Protein AF-A0A7I8L6L7-F1 (afdb_monomer_lite)

Foldseek 3Di:
DDDDDDDDDDDPPPPPDPDDDDDDDPPPDDDPVLVVQQDDDPPDPPDDVVVNVVSVFVSCLVCVLVVDDDPLNVVCVVCSVVDPGPVSVVVVSCVVPPDPVVVVVVVVCVVPDDDDD

Structure (mmCIF, N/CA/C/O backbone):
data_AF-A0A7I8L6L7-F1
#
_entry.id   AF-A0A7I8L6L7-F1
#
loop_
_atom_site.group_PDB
_atom_site.id
_atom_site.type_symbol
_atom_site.label_atom_id
_atom_site.label_alt_id
_atom_site.label_comp_id
_atom_site.label_asym_id
_atom_site.label_entity_id
_atom_site.label_seq_id
_atom_site.pdbx_PDB_ins_code
_atom_site.Cartn_x
_atom_site.Cartn_y
_atom_site.Cartn_z
_atom_site.occupancy
_atom_site.B_iso_or_equiv
_atom_site.auth_seq_id
_atom_site.auth_comp_id
_atom_site.auth_asym_id
_atom_site.auth_atom_id
_atom_site.pdbx_PDB_model_num
ATOM 1 N N . MET A 1 1 ? -6.704 -60.313 -40.810 1.00 36.44 1 MET A N 1
ATOM 2 C CA . MET A 1 1 ? -6.116 -60.319 -39.453 1.00 36.44 1 MET A CA 1
ATOM 3 C C . MET A 1 1 ? -6.473 -58.994 -38.791 1.00 36.44 1 MET A C 1
ATOM 5 O O . MET A 1 1 ? -6.374 -57.969 -39.452 1.00 36.44 1 MET A O 1
ATOM 9 N N . ARG A 1 2 ? -7.028 -59.035 -37.575 1.00 38.31 2 ARG A N 1
ATOM 10 C CA . ARG A 1 2 ? -7.463 -57.869 -36.785 1.00 38.31 2 ARG A CA 1
ATOM 11 C C . ARG A 1 2 ? -6.243 -57.167 -36.181 1.00 38.31 2 ARG A C 1
ATOM 13 O O . ARG A 1 2 ? -5.308 -57.867 -35.818 1.00 38.31 2 ARG A O 1
ATOM 20 N N . LEU A 1 3 ? -6.339 -55.856 -35.965 1.00 31.69 3 LEU A N 1
ATOM 21 C CA . LEU A 1 3 ? -6.299 -55.238 -34.630 1.00 31.69 3 LEU A CA 1
ATOM 22 C C . LEU A 1 3 ? -6.674 -53.755 -34.765 1.00 31.69 3 LEU A C 1
ATOM 24 O O . LEU A 1 3 ? -6.084 -53.000 -35.529 1.00 31.69 3 LEU A O 1
ATOM 28 N N . LYS A 1 4 ? -7.773 -53.400 -34.097 1.00 43.91 4 LYS A N 1
ATOM 29 C CA . LYS A 1 4 ? -8.260 -52.035 -33.917 1.00 43.91 4 LYS A CA 1
ATOM 30 C C . LYS A 1 4 ? -7.707 -51.581 -32.578 1.00 43.91 4 LYS A C 1
ATOM 32 O O . LYS A 1 4 ? -8.300 -51.915 -31.551 1.00 43.91 4 LYS A O 1
ATOM 37 N N . ASP A 1 5 ? -6.619 -50.832 -32.591 1.00 40.47 5 ASP A N 1
ATOM 38 C CA . ASP A 1 5 ? -6.072 -50.311 -31.348 1.00 40.47 5 ASP A CA 1
ATOM 39 C C . ASP A 1 5 ? -6.730 -48.971 -31.026 1.00 40.47 5 ASP A C 1
ATOM 41 O O . ASP A 1 5 ? -6.589 -47.961 -31.713 1.00 40.47 5 ASP A O 1
ATOM 45 N N . HIS A 1 6 ? -7.556 -49.042 -29.988 1.00 44.56 6 HIS A N 1
ATOM 46 C CA . HIS A 1 6 ? -8.186 -47.928 -29.309 1.00 44.56 6 HIS A CA 1
ATOM 47 C C . HIS A 1 6 ? -7.126 -47.195 -28.489 1.00 44.56 6 HIS A C 1
ATOM 49 O O . HIS A 1 6 ? -6.395 -47.833 -27.734 1.00 44.56 6 HIS A O 1
ATOM 55 N N . SER A 1 7 ? -7.082 -45.866 -28.555 1.00 36.06 7 SER A N 1
ATOM 56 C CA . SER A 1 7 ? -6.411 -45.051 -27.536 1.00 36.06 7 SER A CA 1
ATOM 57 C C . SER A 1 7 ? -6.987 -43.636 -27.501 1.00 36.06 7 SER A C 1
ATOM 59 O O . SER A 1 7 ? -6.600 -42.753 -28.255 1.00 36.06 7 SER A O 1
ATOM 61 N N . VAL A 1 8 ? -7.916 -43.428 -26.576 1.00 40.50 8 VAL A N 1
ATOM 62 C CA . VAL A 1 8 ? -8.122 -42.167 -25.844 1.00 40.50 8 VAL A CA 1
ATOM 63 C C . VAL A 1 8 ? -8.229 -42.610 -24.373 1.00 40.50 8 VAL A C 1
ATOM 65 O O . VAL A 1 8 ? -8.733 -43.718 -24.163 1.00 40.50 8 VAL A O 1
ATOM 68 N N . PRO A 1 9 ? -7.826 -41.833 -23.345 1.00 42.72 9 PRO A N 1
ATOM 69 C CA . PRO A 1 9 ? -7.534 -40.398 -23.365 1.00 42.72 9 PRO A CA 1
ATOM 70 C C . PRO A 1 9 ? -6.306 -39.972 -22.536 1.00 42.72 9 PRO A C 1
ATOM 72 O O . PRO A 1 9 ? -5.875 -40.672 -21.629 1.00 42.72 9 PRO A O 1
ATOM 75 N N . LEU A 1 10 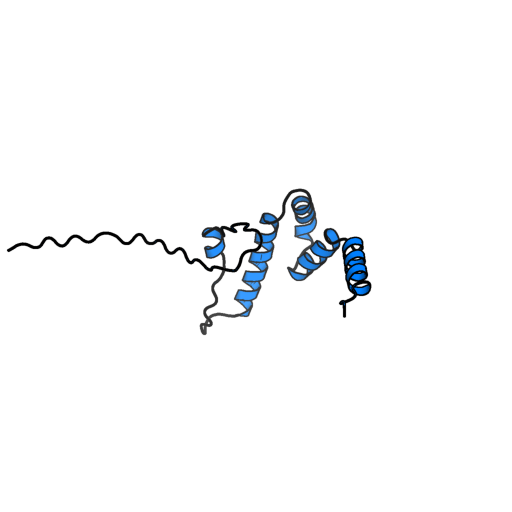? -5.824 -38.743 -22.731 1.00 31.00 10 LEU A N 1
ATOM 76 C CA . LEU A 1 10 ? -5.183 -38.007 -21.639 1.00 31.00 10 LEU A CA 1
ATOM 77 C C . LEU A 1 10 ? -5.806 -36.616 -21.565 1.00 31.00 10 LEU A C 1
ATOM 79 O O . LEU A 1 10 ? -5.498 -35.720 -22.347 1.00 31.00 10 LEU A O 1
ATOM 83 N N . GLN A 1 11 ? -6.734 -36.468 -20.616 1.00 33.53 11 GLN A N 1
ATOM 84 C CA . GLN A 1 11 ? -7.123 -35.163 -20.104 1.00 33.53 11 GLN A CA 1
ATOM 85 C C . GLN A 1 11 ? -5.857 -34.444 -19.644 1.00 33.53 11 GLN A C 1
ATOM 87 O O . GLN A 1 11 ? -5.137 -34.945 -18.781 1.00 33.53 11 GLN A O 1
ATOM 92 N N . TYR A 1 12 ? -5.612 -33.254 -20.182 1.00 28.48 12 TYR A N 1
ATOM 93 C CA . TYR A 1 12 ? -4.568 -32.360 -19.698 1.00 28.48 12 TYR A CA 1
ATOM 94 C C . TYR A 1 12 ? -5.011 -31.737 -18.362 1.00 28.48 12 TYR A C 1
ATOM 96 O O . TYR A 1 12 ? -5.313 -30.554 -18.251 1.00 28.48 12 TYR A O 1
ATOM 104 N N . GLN A 1 13 ? -5.102 -32.563 -17.321 1.00 35.44 13 GLN A N 1
ATOM 105 C CA . GLN A 1 13 ? -5.180 -32.118 -15.935 1.00 35.44 13 GLN A CA 1
ATOM 106 C C . GLN A 1 13 ? -3.752 -31.829 -15.467 1.00 35.44 13 GLN A C 1
ATOM 108 O O . GLN A 1 13 ? -3.146 -32.616 -14.746 1.00 35.44 13 GLN A O 1
ATOM 113 N N . SER A 1 14 ? -3.189 -30.690 -15.878 1.00 37.25 14 SER A N 1
ATOM 114 C CA . SER A 1 14 ? -1.969 -30.176 -15.247 1.00 37.25 14 SER A CA 1
ATOM 115 C C . SER A 1 14 ? -2.341 -29.486 -13.935 1.00 37.25 14 SER A C 1
ATOM 117 O O . SER A 1 14 ? -2.274 -28.264 -13.808 1.00 37.25 14 SER A O 1
ATOM 119 N N . VAL A 1 15 ? -2.770 -30.269 -12.945 1.00 37.03 15 VAL A N 1
ATOM 120 C CA . VAL A 1 15 ? -2.909 -29.784 -11.572 1.00 37.03 15 VAL A CA 1
ATOM 121 C C . VAL A 1 15 ? -1.526 -29.868 -10.939 1.00 37.03 15 VAL A C 1
ATOM 123 O O . VAL A 1 15 ? -1.154 -30.893 -10.371 1.00 37.03 15 VAL A O 1
ATOM 126 N N . MET A 1 16 ? -0.737 -28.799 -11.050 1.00 33.03 16 MET A N 1
ATOM 127 C CA . MET A 1 16 ? 0.475 -28.677 -10.241 1.00 33.03 16 MET A CA 1
ATOM 128 C C . MET A 1 16 ? 0.053 -28.516 -8.776 1.00 33.03 16 MET A C 1
ATOM 130 O O . MET A 1 16 ? -0.277 -27.426 -8.315 1.00 33.03 16 MET A O 1
ATOM 134 N N . ARG A 1 17 ? -0.010 -29.637 -8.050 1.00 33.31 17 ARG A N 1
ATOM 135 C CA . ARG A 1 17 ? -0.210 -29.675 -6.600 1.00 33.31 17 ARG A CA 1
ATOM 136 C C . ARG A 1 17 ? 1.132 -29.437 -5.922 1.00 33.31 17 ARG A C 1
ATOM 138 O O . ARG A 1 17 ? 1.935 -30.357 -5.802 1.00 33.31 17 ARG A O 1
ATOM 145 N N . VAL A 1 18 ? 1.364 -28.219 -5.447 1.00 38.44 18 VAL A N 1
ATOM 146 C CA . VAL A 1 18 ? 2.389 -27.985 -4.425 1.00 38.44 18 VAL A CA 1
ATOM 147 C C . VAL A 1 18 ? 1.711 -28.186 -3.074 1.00 38.44 18 VAL A C 1
ATOM 149 O O . VAL A 1 18 ? 0.958 -27.332 -2.612 1.00 38.44 18 VAL A O 1
ATOM 152 N N . ASN A 1 19 ? 1.924 -29.351 -2.466 1.00 37.06 19 ASN A N 1
ATOM 153 C CA . ASN A 1 19 ? 1.477 -29.616 -1.102 1.00 37.06 19 ASN A CA 1
ATOM 154 C C . ASN A 1 19 ? 2.429 -28.897 -0.133 1.00 37.06 19 ASN A C 1
ATOM 156 O O . ASN A 1 19 ? 3.515 -29.399 0.148 1.00 37.06 19 ASN A O 1
ATOM 160 N N . ALA A 1 20 ? 2.032 -27.728 0.368 1.00 43.47 20 ALA A N 1
ATOM 161 C CA . ALA A 1 20 ? 2.632 -27.120 1.556 1.00 43.47 20 ALA A CA 1
ATOM 162 C C . ALA A 1 20 ? 1.812 -27.522 2.802 1.00 43.47 20 ALA A C 1
ATOM 164 O O . ALA A 1 20 ? 0.590 -27.667 2.691 1.00 43.47 20 ALA A O 1
ATOM 165 N N . PRO A 1 21 ? 2.444 -27.751 3.970 1.00 40.56 21 PRO A N 1
ATOM 166 C CA . PRO A 1 21 ? 1.757 -28.259 5.150 1.00 40.56 21 PRO A CA 1
ATOM 167 C C . PRO A 1 21 ? 0.782 -27.230 5.737 1.00 40.56 21 PRO A C 1
ATOM 169 O O . PRO A 1 21 ? 0.926 -26.019 5.589 1.00 40.56 21 PRO A O 1
ATOM 172 N N . ILE A 1 22 ? -0.245 -27.786 6.370 1.00 46.22 22 ILE A N 1
ATOM 173 C CA . ILE A 1 22 ? -1.563 -27.213 6.633 1.00 46.22 22 ILE A CA 1
ATOM 174 C C . ILE A 1 22 ? -1.546 -26.251 7.829 1.00 46.22 22 ILE A C 1
ATOM 176 O O . ILE A 1 22 ? -1.216 -26.643 8.944 1.00 46.22 22 ILE A O 1
ATOM 180 N N . GLY A 1 23 ? -2.012 -25.026 7.595 1.00 44.66 23 GLY A N 1
ATOM 181 C CA . GLY A 1 23 ? -2.507 -24.087 8.600 1.00 44.66 23 GLY A CA 1
ATOM 182 C C . GLY A 1 23 ? -3.597 -23.242 7.944 1.00 44.66 23 GLY A C 1
ATOM 183 O O . GLY A 1 23 ? -3.280 -22.328 7.197 1.00 44.66 23 GLY A O 1
ATOM 184 N N . GLU A 1 24 ? -4.858 -23.639 8.142 1.00 41.84 24 GLU A N 1
ATOM 185 C CA . GLU A 1 24 ? -6.093 -22.992 7.656 1.00 41.84 24 GLU A CA 1
ATOM 186 C C . GLU A 1 24 ? -6.117 -22.615 6.160 1.00 41.84 24 GLU A C 1
ATOM 188 O O . GLU A 1 24 ? -5.770 -21.518 5.724 1.00 41.84 24 GLU A O 1
ATOM 193 N N . GLY A 1 25 ? -6.582 -23.573 5.352 1.00 46.34 25 GLY A N 1
ATOM 194 C CA . GLY A 1 25 ? -6.689 -23.470 3.902 1.00 46.34 25 GLY A CA 1
ATOM 195 C C . GLY A 1 25 ? -7.689 -22.418 3.427 1.00 46.34 25 GLY A 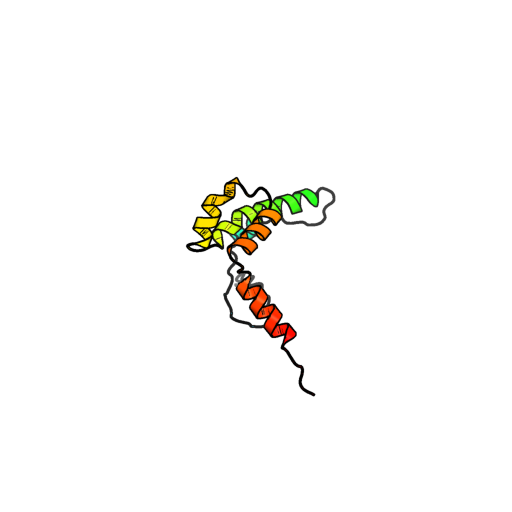C 1
ATOM 196 O O . GLY A 1 25 ? -8.829 -22.734 3.091 1.00 46.34 25 GLY A O 1
ATOM 197 N N . VAL A 1 26 ? -7.218 -21.188 3.251 1.00 45.62 26 VAL A N 1
ATOM 198 C CA . VAL A 1 26 ? -7.729 -20.343 2.173 1.00 45.62 26 VAL A CA 1
ATOM 199 C C . VAL A 1 26 ? -7.123 -20.904 0.890 1.00 45.62 26 VAL A C 1
ATOM 201 O O . VAL A 1 26 ? -5.931 -20.763 0.629 1.00 45.62 26 VAL A O 1
ATOM 204 N N . ASN A 1 27 ? -7.921 -21.631 0.112 1.00 47.44 27 ASN A N 1
ATOM 205 C CA . ASN A 1 27 ? -7.494 -22.137 -1.188 1.00 47.44 27 ASN A CA 1
ATOM 206 C C . ASN A 1 27 ? -7.354 -20.928 -2.128 1.00 47.44 27 ASN A C 1
ATOM 208 O O . ASN A 1 27 ? -8.326 -20.494 -2.748 1.00 47.44 27 ASN A O 1
ATOM 212 N N . PHE A 1 28 ? -6.173 -20.306 -2.150 1.00 52.16 28 PHE A N 1
ATOM 213 C CA . PHE A 1 28 ? -5.889 -19.166 -3.013 1.00 52.16 28 PHE A CA 1
ATOM 214 C C . PHE A 1 28 ? -5.810 -19.659 -4.457 1.00 52.16 28 PHE A C 1
ATOM 216 O O . PHE A 1 28 ? -4.751 -20.026 -4.962 1.00 52.16 28 PHE A O 1
ATOM 223 N N . ARG A 1 29 ? -6.958 -19.685 -5.135 1.00 56.72 29 ARG A N 1
ATOM 224 C CA . ARG A 1 29 ? -7.004 -19.832 -6.587 1.00 56.72 29 ARG A CA 1
ATOM 225 C C . ARG A 1 29 ? -6.476 -18.544 -7.201 1.00 56.72 29 ARG A C 1
ATOM 227 O O . ARG A 1 29 ? -7.175 -17.535 -7.230 1.00 56.72 29 ARG A O 1
ATOM 234 N N . VAL A 1 30 ? -5.229 -18.577 -7.657 1.00 65.81 30 VAL A N 1
ATOM 235 C CA . VAL A 1 30 ? -4.695 -17.524 -8.519 1.00 65.81 30 VAL A CA 1
ATOM 236 C C . VAL A 1 30 ? -5.328 -17.718 -9.889 1.00 65.81 30 VAL A C 1
ATOM 238 O O . VAL A 1 30 ? -5.182 -18.778 -10.497 1.00 65.81 30 VAL A O 1
ATOM 241 N N . ASP A 1 31 ? -6.080 -16.719 -10.340 1.00 72.00 31 ASP A N 1
ATOM 242 C CA . ASP A 1 31 ? -6.694 -16.747 -11.661 1.00 72.00 31 ASP A CA 1
ATOM 243 C C . ASP A 1 31 ? -5.604 -16.863 -12.738 1.00 72.00 31 ASP A C 1
ATOM 245 O O . ASP A 1 31 ? -4.563 -16.204 -12.667 1.00 72.00 31 ASP A O 1
ATOM 249 N N . HIS A 1 32 ? -5.837 -17.705 -13.742 1.00 71.94 32 HIS A N 1
ATOM 250 C CA . HIS A 1 32 ? -4.915 -17.902 -14.856 1.00 71.94 32 HIS A CA 1
ATOM 251 C C . HIS A 1 32 ? -4.563 -16.579 -15.557 1.00 71.94 32 HIS A C 1
ATOM 253 O O . HIS A 1 32 ? -3.418 -16.372 -15.954 1.00 71.94 32 HIS A O 1
ATOM 259 N N . HIS A 1 33 ? -5.511 -15.646 -15.641 1.00 69.88 33 HIS A N 1
ATOM 260 C CA . HIS A 1 33 ? -5.295 -14.314 -16.191 1.00 69.88 33 HIS A CA 1
ATOM 261 C C . HIS A 1 33 ? -4.268 -13.502 -15.385 1.00 69.88 33 HIS A C 1
ATOM 263 O O . HIS A 1 33 ? -3.457 -12.783 -15.963 1.00 69.88 33 HIS A O 1
ATOM 269 N N . ILE A 1 34 ? -4.232 -13.664 -14.056 1.00 71.62 34 ILE A N 1
ATOM 270 C CA . ILE A 1 34 ? -3.230 -13.016 -13.197 1.00 71.62 34 ILE A CA 1
ATOM 271 C C . ILE A 1 34 ? -1.842 -13.605 -13.462 1.00 71.62 34 ILE A C 1
ATOM 273 O O . ILE A 1 34 ? -0.873 -12.856 -13.546 1.00 71.62 34 ILE A O 1
ATOM 277 N N . VAL A 1 35 ? -1.741 -14.925 -13.642 1.00 74.25 35 VAL A N 1
ATOM 278 C CA . VAL A 1 35 ? -0.466 -15.590 -13.963 1.00 74.25 35 VAL A CA 1
ATOM 279 C C . VAL A 1 35 ? 0.065 -15.124 -15.317 1.00 74.25 35 VAL A C 1
ATOM 281 O O . VAL A 1 35 ? 1.252 -14.841 -15.438 1.00 74.25 35 VAL A O 1
ATOM 284 N N . GLN A 1 36 ? -0.810 -14.968 -16.312 1.00 70.38 36 GLN A N 1
ATOM 285 C CA . GLN A 1 36 ? -0.435 -14.446 -17.629 1.00 70.38 36 GLN A CA 1
ATOM 286 C C . GLN A 1 36 ? 0.028 -12.987 -17.599 1.00 70.38 36 GLN A C 1
ATOM 288 O O . GLN A 1 36 ? 0.810 -12.583 -18.456 1.00 70.38 36 GLN A O 1
ATOM 293 N N . MET A 1 37 ? -0.439 -12.190 -16.634 1.00 70.31 37 MET A N 1
ATOM 294 C CA . MET A 1 37 ? 0.044 -10.821 -16.471 1.00 70.31 37 MET A CA 1
ATOM 295 C C . MET A 1 37 ? 1.456 -10.759 -15.886 1.00 70.31 37 MET A C 1
ATOM 297 O O . MET A 1 37 ? 2.110 -9.739 -16.072 1.00 70.31 37 MET A O 1
ATOM 301 N N . LEU A 1 38 ? 1.944 -11.791 -15.188 1.00 77.44 38 LEU A N 1
ATOM 302 C CA . LEU A 1 38 ? 3.286 -11.785 -14.602 1.00 77.44 38 LEU A CA 1
ATOM 303 C C . LEU A 1 38 ? 4.351 -11.915 -15.696 1.00 77.44 38 LEU A C 1
ATOM 305 O O . LEU A 1 38 ? 4.271 -12.777 -16.567 1.00 77.44 38 LEU A O 1
ATOM 309 N N . SER A 1 39 ? 5.384 -11.072 -15.640 1.00 78.56 39 SER A N 1
ATOM 310 C CA . SER A 1 39 ? 6.525 -11.231 -16.535 1.00 78.56 39 SER A CA 1
ATOM 311 C C . SER A 1 39 ? 7.349 -12.420 -16.067 1.00 78.56 39 SER A C 1
ATOM 313 O O . SER A 1 39 ? 7.648 -12.549 -14.879 1.00 78.56 39 SER A O 1
ATOM 315 N N . ASN A 1 40 ? 7.737 -13.272 -17.008 1.00 81.69 40 ASN A N 1
ATOM 316 C CA . ASN A 1 40 ? 8.702 -14.331 -16.757 1.00 81.69 40 ASN A CA 1
ATOM 317 C C . ASN A 1 40 ? 10.119 -13.771 -16.919 1.00 81.69 40 ASN A C 1
ATOM 319 O O . ASN A 1 40 ? 10.349 -12.872 -17.729 1.00 81.69 40 ASN A O 1
ATOM 323 N N . PHE A 1 41 ? 11.058 -14.287 -16.133 1.00 87.19 41 PHE A N 1
ATOM 324 C CA . PHE A 1 41 ? 12.477 -13.971 -16.252 1.00 87.19 41 PHE A CA 1
ATOM 325 C C . PHE A 1 41 ? 13.240 -15.278 -16.422 1.00 87.19 41 PHE A C 1
ATOM 327 O O . PHE A 1 41 ? 13.238 -16.125 -15.529 1.00 87.19 41 PHE A O 1
ATOM 334 N N . HIS A 1 42 ? 13.864 -15.450 -17.581 1.00 89.88 42 HIS A N 1
ATOM 335 C CA . HIS A 1 42 ? 14.514 -16.690 -17.992 1.00 89.88 42 HIS A CA 1
ATOM 336 C C . HIS A 1 42 ? 16.041 -16.584 -17.967 1.00 89.88 42 HIS A C 1
ATOM 338 O O . HIS A 1 42 ? 16.724 -17.556 -18.290 1.00 89.88 42 HIS A O 1
ATOM 344 N N . ARG A 1 43 ? 16.585 -15.421 -17.578 1.00 90.50 43 ARG A N 1
ATOM 345 C CA . ARG A 1 43 ? 18.023 -15.123 -17.572 1.00 90.50 43 ARG A CA 1
ATOM 346 C C . ARG A 1 43 ? 18.625 -15.218 -18.980 1.00 90.50 43 ARG A C 1
ATOM 348 O O . ARG A 1 43 ? 19.756 -15.672 -19.153 1.00 90.50 43 ARG A O 1
ATOM 355 N N . MET A 1 44 ? 17.867 -14.799 -19.993 1.00 91.44 44 MET A N 1
ATOM 356 C CA . MET A 1 44 ? 18.387 -14.711 -21.360 1.00 91.44 44 MET A CA 1
ATOM 357 C C . MET A 1 44 ? 19.242 -13.453 -21.533 1.00 91.44 44 MET A C 1
ATOM 359 O O . MET A 1 44 ? 19.056 -12.456 -20.842 1.00 91.44 44 MET A O 1
ATOM 363 N N . SER A 1 45 ? 20.173 -13.478 -22.486 1.00 87.38 45 SER A N 1
ATOM 364 C CA . SER A 1 45 ? 21.123 -12.380 -22.729 1.00 87.38 45 SER A CA 1
ATOM 365 C C . SER A 1 45 ? 20.472 -11.049 -23.124 1.00 87.38 45 SER A C 1
ATOM 367 O O . SER A 1 45 ? 21.073 -10.000 -22.923 1.00 87.38 45 SER A O 1
ATOM 369 N N . HIS A 1 46 ? 19.259 -11.085 -23.677 1.00 87.88 46 HIS A N 1
ATOM 370 C CA . HIS A 1 46 ? 18.486 -9.903 -24.066 1.00 87.88 46 HIS A CA 1
ATOM 371 C C . HIS A 1 46 ? 17.507 -9.433 -22.978 1.00 87.88 46 HIS A C 1
ATOM 373 O O . HIS A 1 46 ? 16.840 -8.413 -23.148 1.00 87.88 46 HIS A O 1
ATOM 379 N N . GLU A 1 47 ? 17.373 -10.182 -21.881 1.00 91.12 47 GLU A N 1
ATOM 380 C CA . GLU A 1 47 ? 16.520 -9.794 -20.765 1.00 91.12 47 GLU A CA 1
ATOM 381 C C . GLU A 1 47 ? 17.284 -8.860 -19.827 1.00 91.12 47 GLU A C 1
ATOM 383 O O . GLU A 1 47 ? 18.404 -9.136 -19.402 1.00 91.12 47 GLU A O 1
ATOM 388 N N . GLU A 1 48 ? 16.642 -7.762 -19.439 1.00 91.50 48 GLU A N 1
ATOM 389 C CA . GLU A 1 48 ? 17.187 -6.839 -18.450 1.00 91.50 48 GLU A CA 1
ATOM 390 C C . GLU A 1 48 ? 16.546 -7.109 -17.079 1.00 91.50 48 GLU A C 1
ATOM 392 O O . GLU A 1 48 ? 15.349 -6.844 -16.904 1.00 91.50 48 GLU A O 1
ATOM 397 N N . PRO A 1 49 ? 17.313 -7.570 -16.069 1.00 90.75 49 PRO A N 1
ATOM 398 C CA . PRO A 1 49 ? 16.773 -7.876 -14.740 1.00 90.75 49 PRO A CA 1
ATOM 399 C C . PRO A 1 49 ? 16.041 -6.691 -14.098 1.00 90.75 49 PRO A C 1
ATOM 401 O O . PRO A 1 49 ? 15.025 -6.858 -13.424 1.00 90.75 49 PRO A O 1
ATOM 404 N N . TYR A 1 50 ? 16.520 -5.470 -14.346 1.00 89.19 50 TYR A N 1
ATOM 405 C CA . TYR A 1 50 ? 15.903 -4.255 -13.822 1.00 89.19 50 TYR A CA 1
ATOM 406 C C . TYR A 1 50 ? 14.476 -4.041 -14.351 1.00 89.19 50 TYR A C 1
ATOM 408 O O . TYR A 1 50 ? 13.574 -3.734 -13.571 1.00 89.19 50 TYR A O 1
ATOM 416 N N . LYS A 1 51 ? 14.234 -4.268 -15.651 1.00 88.50 51 LYS A N 1
ATOM 417 C CA . LYS A 1 51 ? 12.892 -4.153 -16.248 1.00 88.50 51 LYS A CA 1
ATOM 418 C C . LYS A 1 51 ? 11.919 -5.146 -15.619 1.00 88.50 51 LYS A C 1
ATOM 420 O O . LYS A 1 51 ? 10.773 -4.788 -15.351 1.00 88.50 51 LYS A O 1
ATOM 425 N N . HIS A 1 52 ? 12.387 -6.358 -15.313 1.00 88.12 52 HIS A N 1
ATOM 426 C CA . HIS A 1 52 ? 11.586 -7.348 -14.598 1.00 88.12 52 HIS A CA 1
ATOM 427 C C . HIS A 1 52 ? 11.192 -6.853 -13.195 1.00 88.12 52 HIS A C 1
ATOM 429 O O . HIS A 1 52 ? 10.013 -6.885 -12.849 1.00 88.12 52 HIS A O 1
ATOM 435 N N . LEU A 1 53 ? 12.132 -6.307 -12.413 1.00 88.62 53 LEU A N 1
ATOM 436 C CA . LEU A 1 53 ? 11.838 -5.762 -11.078 1.00 88.62 53 LEU A CA 1
ATOM 437 C C . LEU A 1 53 ? 10.874 -4.565 -11.117 1.00 88.62 53 LEU A C 1
ATOM 439 O O . LEU A 1 53 ? 9.965 -4.479 -10.286 1.00 88.62 53 LEU A O 1
ATOM 443 N N . VAL A 1 54 ? 11.032 -3.659 -12.088 1.00 87.12 54 VAL A N 1
ATOM 444 C CA . VAL A 1 54 ? 10.108 -2.529 -12.289 1.00 87.12 54 VAL A CA 1
ATOM 445 C C . VAL A 1 54 ? 8.708 -3.038 -12.617 1.00 87.12 54 VAL A C 1
ATOM 447 O O . VAL A 1 54 ? 7.732 -2.585 -12.018 1.00 87.12 54 VAL A O 1
ATOM 450 N N . PHE A 1 55 ? 8.598 -4.019 -13.510 1.00 86.75 55 PHE A N 1
ATOM 451 C CA . PHE A 1 55 ? 7.317 -4.610 -13.874 1.00 86.75 55 PHE A CA 1
ATOM 452 C C . PHE A 1 55 ? 6.640 -5.303 -12.682 1.00 86.75 55 PHE A C 1
ATOM 454 O O . PHE A 1 55 ? 5.462 -5.065 -12.420 1.00 86.75 55 PHE A O 1
ATOM 461 N N . GLN A 1 56 ? 7.395 -6.069 -11.888 1.00 87.25 56 GLN A N 1
ATOM 462 C CA . GLN A 1 56 ? 6.901 -6.684 -10.651 1.00 87.25 56 GLN A CA 1
ATOM 463 C C . GLN A 1 56 ? 6.390 -5.636 -9.653 1.00 87.25 56 GLN A C 1
ATOM 465 O O . GLN A 1 56 ? 5.326 -5.811 -9.058 1.00 87.25 56 GLN A O 1
ATOM 470 N N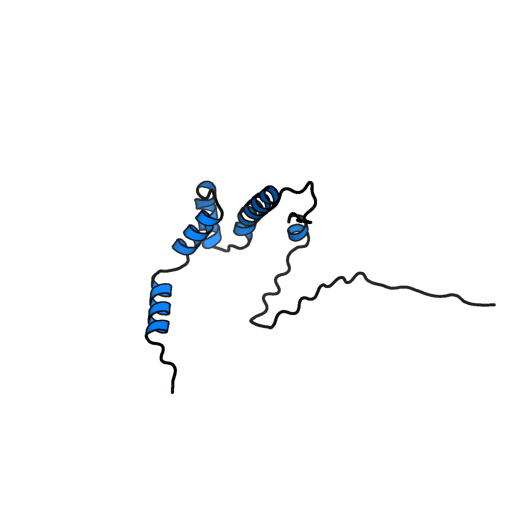 . LYS A 1 57 ? 7.100 -4.511 -9.494 1.00 87.12 57 LYS A N 1
ATOM 471 C CA . LYS A 1 57 ? 6.651 -3.392 -8.649 1.00 87.12 57 LYS A CA 1
ATOM 472 C C . LYS A 1 57 ? 5.319 -2.815 -9.142 1.00 87.12 57 LYS A C 1
ATOM 474 O O . LYS A 1 57 ? 4.420 -2.597 -8.331 1.00 87.12 57 LYS A O 1
ATOM 479 N N . VAL A 1 58 ? 5.178 -2.588 -10.449 1.00 85.25 58 VAL A N 1
ATOM 480 C CA . VAL A 1 58 ? 3.947 -2.045 -11.052 1.00 85.25 58 VAL A CA 1
ATOM 481 C C . VAL A 1 58 ? 2.773 -3.008 -10.880 1.00 85.25 58 VAL A C 1
ATOM 483 O O . VAL A 1 58 ? 1.689 -2.578 -10.490 1.00 85.25 58 VAL A O 1
ATOM 486 N N . ILE A 1 59 ? 2.982 -4.307 -11.106 1.00 85.88 59 ILE A N 1
ATOM 487 C CA . ILE A 1 59 ? 1.938 -5.318 -10.901 1.00 85.88 59 ILE A CA 1
ATOM 488 C C . ILE A 1 59 ? 1.494 -5.361 -9.448 1.00 85.88 59 ILE A C 1
ATOM 490 O O . ILE A 1 59 ? 0.294 -5.334 -9.187 1.00 85.88 59 ILE A O 1
ATOM 494 N N . LYS A 1 60 ? 2.437 -5.385 -8.500 1.00 86.81 60 LYS A N 1
ATOM 495 C CA . LYS A 1 60 ? 2.106 -5.378 -7.071 1.00 86.81 60 LYS A CA 1
ATOM 496 C C . LYS A 1 60 ? 1.238 -4.175 -6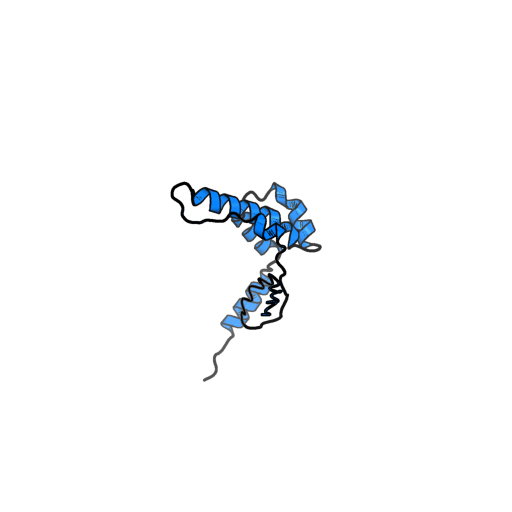.709 1.00 86.81 60 LYS A C 1
ATOM 498 O O . LYS A 1 60 ? 0.199 -4.360 -6.085 1.00 86.81 60 LYS A O 1
ATOM 503 N N . MET A 1 61 ? 1.605 -2.975 -7.165 1.00 86.88 61 MET A N 1
ATOM 504 C CA . MET A 1 61 ? 0.797 -1.767 -6.953 1.00 86.88 61 MET A CA 1
ATOM 505 C C . MET A 1 61 ? -0.611 -1.895 -7.553 1.00 86.88 61 MET A C 1
ATOM 507 O O . MET A 1 61 ? -1.580 -1.559 -6.884 1.00 86.88 61 MET A O 1
ATOM 511 N N . ARG A 1 62 ? -0.745 -2.428 -8.776 1.0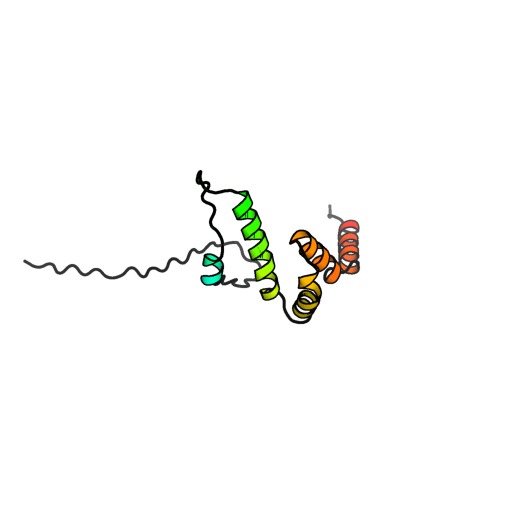0 85.00 62 ARG A N 1
ATOM 512 C CA . ARG A 1 62 ? -2.047 -2.591 -9.449 1.00 85.00 62 ARG A CA 1
ATOM 513 C C . ARG A 1 62 ? -2.933 -3.668 -8.833 1.00 85.00 62 ARG A C 1
ATOM 515 O O . ARG A 1 62 ? -4.149 -3.518 -8.844 1.00 85.00 62 ARG A O 1
ATOM 522 N N . LEU A 1 63 ? -2.354 -4.759 -8.333 1.00 85.81 63 LEU A N 1
ATOM 523 C CA . LEU A 1 63 ? -3.113 -5.873 -7.759 1.00 85.81 63 LEU A CA 1
ATOM 524 C C . LEU A 1 63 ? -3.500 -5.632 -6.298 1.00 85.81 63 LEU A C 1
ATOM 526 O O . LEU A 1 63 ? -4.515 -6.154 -5.839 1.00 85.81 63 LEU A O 1
ATOM 530 N N . PHE A 1 64 ? -2.734 -4.821 -5.569 1.00 88.12 64 PHE A N 1
ATOM 531 C CA . PHE A 1 64 ? -2.973 -4.559 -4.152 1.00 88.12 64 PHE A CA 1
ATOM 532 C C . PHE A 1 64 ? -4.399 -4.064 -3.818 1.00 88.12 64 PHE A C 1
ATOM 534 O O . PHE A 1 64 ? -5.004 -4.619 -2.906 1.00 88.12 64 PHE A O 1
ATOM 541 N N . PRO A 1 65 ? -5.036 -3.143 -4.569 1.00 88.44 65 PRO A N 1
ATOM 542 C CA . PRO A 1 65 ? -6.422 -2.729 -4.316 1.00 88.44 65 PRO A CA 1
ATOM 543 C C . PRO A 1 65 ? -7.453 -3.865 -4.352 1.00 88.44 65 PRO A C 1
ATOM 545 O O . PRO A 1 65 ? -8.520 -3.746 -3.746 1.00 88.44 65 PRO A O 1
ATOM 548 N N . PHE A 1 66 ? -7.166 -4.949 -5.083 1.00 86.56 66 PHE A N 1
ATOM 549 C CA . PHE A 1 66 ? -8.057 -6.104 -5.208 1.00 86.56 66 PHE A CA 1
ATOM 550 C C . PHE A 1 66 ? -7.975 -7.044 -4.004 1.00 86.56 66 PHE A C 1
ATOM 552 O O . PHE A 1 66 ? -8.907 -7.812 -3.774 1.00 86.56 66 PHE A O 1
ATOM 559 N N . THR A 1 67 ? -6.898 -6.972 -3.217 1.00 87.81 67 THR A N 1
ATOM 560 C CA . THR A 1 67 ? -6.756 -7.756 -1.981 1.00 87.81 67 THR A CA 1
ATOM 561 C C . THR A 1 67 ? -7.422 -7.072 -0.784 1.00 87.81 67 THR A C 1
ATOM 563 O O . THR A 1 67 ? -7.738 -7.729 0.208 1.00 87.81 67 THR A O 1
ATOM 566 N N . LEU A 1 68 ? -7.672 -5.762 -0.875 1.00 91.38 68 LEU A N 1
ATOM 567 C CA . LEU A 1 68 ? -8.287 -4.968 0.184 1.00 91.38 68 LEU A CA 1
ATOM 568 C C . LEU A 1 68 ? -9.817 -5.080 0.175 1.00 91.38 68 LEU A C 1
ATOM 570 O O . LEU A 1 68 ? -10.463 -5.108 -0.874 1.00 91.38 68 LEU A O 1
ATOM 574 N N . LYS A 1 69 ? -10.408 -5.062 1.373 1.00 91.00 69 LYS A N 1
ATOM 575 C CA . LYS A 1 69 ? -11.861 -5.050 1.591 1.00 91.00 69 LYS A CA 1
ATOM 576 C C . LYS A 1 69 ? -12.284 -3.833 2.414 1.00 91.00 69 LYS A C 1
ATOM 578 O O . LYS A 1 69 ? -11.475 -3.266 3.153 1.00 91.00 69 LYS A O 1
ATOM 583 N N . ASP A 1 70 ? -13.548 -3.444 2.264 1.00 93.38 70 ASP A N 1
ATOM 584 C CA . ASP A 1 70 ? -14.249 -2.464 3.101 1.00 93.38 70 ASP A CA 1
ATOM 585 C C . ASP A 1 70 ? -13.427 -1.183 3.361 1.00 93.38 70 ASP A C 1
ATOM 587 O O . ASP A 1 70 ? -12.905 -0.555 2.435 1.00 93.38 70 ASP A O 1
ATOM 591 N N . LYS A 1 71 ? -13.240 -0.838 4.641 1.00 91.62 71 LYS A N 1
ATOM 592 C CA . LYS A 1 71 ? -12.526 0.355 5.116 1.00 91.62 71 LYS A CA 1
ATOM 593 C C . LYS A 1 71 ? -11.078 0.438 4.629 1.00 91.62 71 LYS A C 1
ATOM 595 O O . LYS A 1 71 ? -10.552 1.538 4.465 1.00 91.62 71 LYS A O 1
ATOM 600 N N . ALA A 1 72 ? -10.412 -0.699 4.412 1.00 92.56 72 ALA A N 1
ATOM 601 C CA . ALA A 1 72 ? -9.042 -0.700 3.903 1.00 92.56 72 ALA A CA 1
ATOM 602 C C . ALA A 1 72 ? -8.997 -0.291 2.426 1.00 92.56 72 ALA A C 1
ATOM 604 O O . ALA A 1 72 ? -8.124 0.478 2.022 1.00 92.56 72 ALA A O 1
ATOM 605 N N . LYS A 1 73 ? -9.977 -0.749 1.638 1.00 93.12 73 LYS A N 1
ATOM 606 C CA . LYS A 1 73 ? -10.105 -0.402 0.219 1.00 93.12 73 LYS A CA 1
ATOM 607 C C . LYS A 1 73 ? -10.462 1.071 0.025 1.00 93.12 73 LYS A C 1
ATOM 609 O O . LYS A 1 73 ? -9.874 1.728 -0.830 1.00 93.12 73 LYS A O 1
ATOM 614 N N . GLU A 1 74 ? -11.383 1.597 0.831 1.00 93.19 74 GLU A N 1
ATOM 615 C CA . GLU A 1 74 ? -11.747 3.022 0.827 1.00 93.19 74 GLU A CA 1
ATOM 616 C C . GLU A 1 74 ? -10.555 3.915 1.180 1.00 93.19 74 GLU A C 1
ATOM 618 O O . GLU A 1 74 ? -10.266 4.879 0.472 1.00 93.19 74 GLU A O 1
ATOM 623 N N . TRP A 1 75 ? -9.814 3.556 2.232 1.00 93.94 75 TRP A N 1
ATOM 624 C CA . TRP A 1 75 ? -8.606 4.277 2.623 1.00 93.94 75 TRP A CA 1
ATOM 625 C C . TRP A 1 75 ? -7.549 4.291 1.515 1.00 93.94 75 TRP A C 1
ATOM 627 O O . TRP A 1 75 ? -6.948 5.335 1.273 1.00 93.94 75 TRP A O 1
ATOM 637 N N . PHE A 1 76 ? -7.328 3.159 0.838 1.00 91.94 76 PHE A N 1
ATOM 638 C CA . PHE A 1 76 ? -6.332 3.083 -0.229 1.00 91.94 76 PHE A CA 1
ATOM 639 C C . PHE A 1 76 ? -6.723 3.971 -1.413 1.00 91.94 76 PHE A C 1
ATOM 641 O O . PHE A 1 76 ? -5.902 4.754 -1.877 1.00 91.94 76 PHE A O 1
ATOM 648 N N . ARG A 1 77 ? -7.992 3.927 -1.845 1.00 89.44 77 ARG A N 1
ATOM 649 C CA . ARG A 1 77 ? -8.503 4.780 -2.935 1.00 89.44 77 ARG A CA 1
ATOM 650 C C . ARG A 1 77 ? -8.294 6.270 -2.674 1.00 89.44 77 ARG A C 1
ATOM 652 O O . ARG A 1 77 ? -7.996 7.010 -3.601 1.00 89.44 77 ARG A O 1
ATOM 659 N N . ALA A 1 78 ? -8.420 6.704 -1.421 1.00 90.50 78 ALA A N 1
ATOM 660 C CA . ALA A 1 78 ? -8.203 8.098 -1.040 1.00 90.50 78 ALA A CA 1
ATOM 661 C C . ALA A 1 78 ? -6.724 8.531 -1.060 1.00 90.50 78 ALA A C 1
ATOM 663 O O . ALA A 1 78 ? -6.457 9.724 -0.985 1.00 90.50 78 ALA A O 1
ATOM 664 N N . ARG A 1 79 ? -5.769 7.592 -1.117 1.00 87.75 79 ARG A N 1
ATOM 665 C CA . ARG A 1 79 ? -4.322 7.873 -1.033 1.00 87.75 79 ARG A CA 1
ATOM 666 C C . ARG A 1 79 ? -3.509 7.353 -2.211 1.00 87.75 79 ARG A C 1
ATOM 668 O O . ARG A 1 79 ? -2.309 7.581 -2.247 1.00 87.75 79 ARG A O 1
ATOM 675 N N . GLU A 1 80 ? -4.124 6.643 -3.152 1.00 82.25 80 GLU A N 1
ATOM 676 C CA . GLU A 1 80 ? -3.420 5.995 -4.266 1.00 82.25 80 GLU A CA 1
ATOM 677 C C . GLU A 1 80 ? -2.569 6.983 -5.079 1.00 82.25 80 GLU A C 1
ATOM 679 O O . GLU A 1 80 ? -1.474 6.632 -5.504 1.00 82.25 80 GLU A O 1
ATOM 684 N N . GLN A 1 81 ? -3.030 8.231 -5.223 1.00 82.62 81 GLN A N 1
ATOM 685 C CA . GLN A 1 81 ? -2.310 9.299 -5.930 1.00 82.62 81 GLN A CA 1
ATOM 686 C C . GLN A 1 81 ? -1.047 9.781 -5.196 1.00 82.62 81 GLN A C 1
ATOM 688 O O . GLN A 1 81 ? -0.122 10.273 -5.835 1.00 82.62 81 GLN A O 1
ATOM 693 N N . ASP A 1 82 ? -0.990 9.615 -3.873 1.00 83.38 82 ASP A N 1
ATOM 694 C CA . ASP A 1 82 ? 0.120 10.090 -3.039 1.00 83.38 82 ASP A CA 1
ATOM 695 C C . ASP A 1 82 ? 1.206 9.018 -2.846 1.00 83.38 82 ASP A C 1
ATOM 697 O O . ASP A 1 82 ? 2.256 9.292 -2.270 1.00 83.38 82 ASP A O 1
ATOM 701 N N . LEU A 1 83 ? 0.962 7.777 -3.285 1.00 85.19 83 LEU A N 1
ATOM 702 C CA . LEU A 1 83 ? 1.831 6.627 -3.033 1.00 85.19 83 LEU A CA 1
ATOM 703 C C . LEU A 1 83 ? 2.622 6.264 -4.293 1.00 85.19 83 LEU A C 1
ATOM 705 O O . LEU A 1 83 ? 2.191 5.466 -5.124 1.00 85.19 83 LEU A O 1
ATOM 709 N N . ASN A 1 84 ? 3.834 6.811 -4.403 1.00 81.50 84 ASN A N 1
ATOM 710 C CA . ASN A 1 84 ? 4.658 6.712 -5.616 1.00 81.50 84 ASN A CA 1
ATOM 711 C C . ASN A 1 84 ? 5.567 5.472 -5.654 1.00 81.50 84 ASN A C 1
ATOM 713 O O . ASN A 1 84 ? 6.245 5.179 -6.648 1.00 81.50 84 ASN A O 1
ATOM 717 N N . SER A 1 85 ? 5.625 4.707 -4.564 1.00 87.44 85 SER A N 1
ATOM 718 C CA . SER A 1 85 ? 6.419 3.486 -4.507 1.00 87.44 85 SER A CA 1
ATOM 719 C C . SER A 1 85 ? 5.787 2.409 -3.636 1.00 87.44 85 SER A C 1
ATOM 721 O O . SER A 1 85 ? 5.088 2.692 -2.668 1.00 87.44 85 SER A O 1
ATOM 723 N N . TRP A 1 86 ? 6.103 1.152 -3.957 1.00 90.00 86 TRP A N 1
ATOM 724 C CA . TRP A 1 86 ? 5.680 0.008 -3.155 1.00 90.00 86 TRP A CA 1
ATOM 725 C C . TRP A 1 86 ? 6.136 0.113 -1.691 1.00 90.00 86 TRP A C 1
ATOM 727 O O . TRP A 1 86 ? 5.338 -0.124 -0.794 1.00 90.00 86 TRP A O 1
ATOM 737 N N . GLY A 1 87 ? 7.386 0.518 -1.436 1.00 91.25 87 GLY A N 1
ATOM 738 C CA . GLY A 1 87 ? 7.909 0.624 -0.067 1.00 91.25 87 GLY A CA 1
ATOM 739 C C . GLY A 1 87 ? 7.222 1.714 0.766 1.00 91.25 87 GLY A C 1
ATOM 740 O O . GLY A 1 87 ? 6.965 1.527 1.957 1.00 91.25 87 GLY A O 1
ATOM 741 N N . GLU A 1 88 ? 6.873 2.837 0.136 1.00 90.88 88 GLU A N 1
ATOM 742 C CA . GLU A 1 88 ? 6.095 3.903 0.774 1.00 90.88 88 GLU A CA 1
ATOM 743 C C . GLU A 1 88 ? 4.660 3.457 1.072 1.00 90.88 88 GLU A C 1
ATOM 745 O O . GLU A 1 88 ? 4.162 3.676 2.181 1.00 90.88 88 GLU A O 1
ATOM 750 N N . MET A 1 89 ? 4.025 2.780 0.111 1.00 91.69 89 MET A N 1
ATOM 751 C CA . MET A 1 89 ? 2.707 2.174 0.284 1.00 91.69 89 MET A CA 1
ATOM 752 C C . MET A 1 89 ? 2.712 1.201 1.468 1.00 91.69 89 MET A C 1
ATOM 754 O O . MET A 1 89 ? 1.899 1.355 2.379 1.00 91.69 89 MET A O 1
ATOM 758 N N . GLU A 1 90 ? 3.663 0.265 1.509 1.00 91.69 90 GLU A N 1
ATOM 759 C CA . GLU A 1 90 ? 3.778 -0.757 2.556 1.00 91.69 90 GLU A CA 1
ATOM 760 C C . GLU A 1 90 ? 3.945 -0.129 3.946 1.00 91.69 90 GLU A C 1
ATOM 762 O O . GLU A 1 90 ? 3.193 -0.432 4.877 1.00 91.69 90 GLU A O 1
ATOM 767 N N . THR A 1 91 ? 4.869 0.825 4.073 1.00 90.94 91 THR A N 1
ATOM 768 C CA . THR A 1 91 ? 5.119 1.533 5.335 1.00 90.94 91 THR A CA 1
ATOM 769 C C . THR A 1 91 ? 3.878 2.292 5.809 1.00 90.94 91 THR A C 1
ATOM 771 O O . THR A 1 91 ? 3.536 2.269 6.994 1.00 90.94 91 THR A O 1
ATOM 774 N N . THR A 1 92 ? 3.189 2.972 4.895 1.00 91.31 92 THR A N 1
ATOM 775 C CA . THR A 1 92 ? 2.013 3.794 5.204 1.00 91.31 92 THR A CA 1
ATOM 776 C C . THR A 1 92 ? 0.798 2.933 5.550 1.00 91.31 92 THR A C 1
ATOM 778 O O . THR A 1 92 ? 0.069 3.247 6.495 1.00 91.31 92 THR A O 1
ATOM 781 N N . PHE A 1 93 ? 0.618 1.807 4.856 1.00 91.50 93 PHE A N 1
ATOM 782 C CA . PHE A 1 93 ? -0.407 0.810 5.153 1.00 91.50 93 PHE A CA 1
ATOM 783 C C . PHE A 1 93 ? -0.219 0.217 6.552 1.00 91.50 93 PHE A C 1
ATOM 785 O O . PHE A 1 93 ? -1.149 0.230 7.362 1.00 91.50 93 PHE A O 1
ATOM 792 N N . LEU A 1 94 ? 0.998 -0.230 6.881 1.00 90.25 94 LEU A N 1
ATOM 793 C CA . LEU A 1 94 ? 1.306 -0.767 8.205 1.00 90.25 94 LEU A CA 1
ATOM 794 C C . LEU A 1 94 ? 1.117 0.293 9.292 1.00 90.25 94 LEU A C 1
ATOM 796 O O . LEU A 1 94 ? 0.455 0.028 10.285 1.00 90.25 94 LEU A O 1
ATOM 800 N N . LYS A 1 95 ? 1.584 1.529 9.100 1.00 88.44 95 LYS A N 1
ATOM 801 C CA . LYS A 1 95 ? 1.326 2.606 10.074 1.00 88.44 95 LYS A CA 1
ATOM 802 C C . LYS A 1 95 ? -0.169 2.858 10.306 1.00 88.44 95 LYS A C 1
ATOM 804 O O . LYS A 1 95 ? -0.558 3.191 11.422 1.00 88.44 95 LYS A O 1
ATOM 809 N N . LYS A 1 96 ? -1.008 2.721 9.273 1.00 89.94 96 LYS A N 1
ATOM 810 C CA . LYS A 1 96 ? -2.457 2.947 9.372 1.00 89.94 96 LYS A CA 1
ATOM 811 C 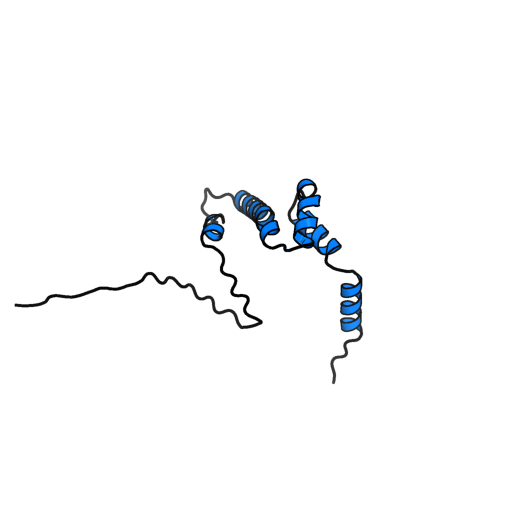C . LYS A 1 96 ? -3.189 1.811 10.086 1.00 89.94 96 LYS A C 1
ATOM 813 O O . LYS A 1 96 ? -4.053 2.088 10.917 1.00 89.94 96 LYS A O 1
ATOM 818 N N . PHE A 1 97 ? -2.910 0.562 9.716 1.00 88.19 97 PHE A N 1
ATOM 819 C CA . PHE A 1 97 ? -3.702 -0.598 10.151 1.00 88.19 97 PHE A CA 1
ATOM 820 C C . PHE A 1 97 ? -3.030 -1.428 11.246 1.00 88.19 97 PHE A C 1
ATOM 822 O O . PHE A 1 97 ? -3.701 -2.195 11.936 1.00 88.19 97 PHE A O 1
ATOM 829 N N . TYR A 1 98 ? -1.727 -1.251 11.455 1.00 83.94 98 TYR A N 1
ATOM 830 C CA . TYR A 1 98 ? -0.993 -1.846 12.561 1.00 83.94 98 TYR A CA 1
ATOM 831 C C . TYR A 1 98 ? -0.966 -0.860 13.731 1.00 83.94 98 TYR A C 1
ATOM 833 O O . TYR A 1 98 ? -0.314 0.182 13.685 1.00 83.94 98 TYR A O 1
ATOM 841 N N . SER A 1 99 ? -1.706 -1.165 14.798 1.00 75.44 99 SER A N 1
ATOM 842 C CA . SER A 1 99 ? -1.744 -0.284 15.965 1.00 75.44 99 SER A CA 1
ATOM 843 C C . SER A 1 99 ? -0.490 -0.448 16.827 1.00 75.44 99 SER A C 1
ATOM 845 O O . SER A 1 99 ? -0.058 -1.560 17.139 1.00 75.44 99 SER A O 1
ATOM 847 N N . VAL A 1 100 ? 0.053 0.677 17.302 1.00 66.94 100 VAL A N 1
ATOM 848 C CA . VAL A 1 100 ? 1.163 0.709 18.273 1.00 66.94 100 VAL A CA 1
ATOM 849 C C . VAL A 1 100 ? 0.818 -0.086 19.541 1.00 66.94 100 VAL A C 1
ATOM 851 O O . VAL A 1 100 ? 1.683 -0.742 20.116 1.00 66.94 100 VAL A O 1
ATOM 854 N N . GLY A 1 101 ? -0.459 -0.099 19.941 1.00 70.00 101 GLY A N 1
ATOM 855 C CA . GLY A 1 101 ? -0.954 -0.878 21.078 1.00 70.00 101 GLY A CA 1
ATOM 856 C C . GLY A 1 101 ? -0.769 -2.391 20.917 1.00 70.00 101 GLY A C 1
ATOM 857 O O . GLY A 1 101 ? -0.324 -3.042 21.860 1.00 70.00 101 GLY A O 1
ATOM 858 N N . ARG A 1 102 ? -1.016 -2.953 19.721 1.00 72.50 102 ARG A N 1
ATOM 859 C CA . ARG A 1 102 ? -0.747 -4.379 19.451 1.00 72.50 102 ARG A CA 1
ATOM 860 C C . ARG A 1 102 ? 0.746 -4.674 19.509 1.00 72.50 102 ARG A C 1
ATOM 862 O O . ARG A 1 102 ? 1.143 -5.661 20.118 1.00 72.50 102 ARG A O 1
ATOM 869 N N . THR A 1 103 ? 1.574 -3.790 18.960 1.00 77.56 103 THR A N 1
ATOM 870 C CA . THR A 1 103 ? 3.033 -3.934 19.027 1.00 77.56 103 THR A CA 1
ATOM 871 C C . THR A 1 103 ? 3.542 -3.886 20.471 1.00 77.56 103 THR A C 1
ATOM 873 O O . THR A 1 103 ? 4.389 -4.691 20.850 1.00 77.56 103 THR A O 1
ATOM 876 N N . ASN A 1 104 ? 3.006 -2.994 21.307 1.00 79.38 104 ASN A N 1
ATOM 877 C CA . ASN A 1 104 ? 3.368 -2.907 22.724 1.00 79.38 104 ASN A CA 1
ATOM 878 C C . ASN A 1 104 ? 2.906 -4.132 23.521 1.00 79.38 104 ASN A C 1
ATOM 880 O O . ASN A 1 104 ? 3.668 -4.631 24.346 1.00 79.38 104 ASN A O 1
ATOM 884 N N . ALA A 1 105 ? 1.703 -4.642 23.253 1.00 83.06 105 ALA A N 1
ATOM 885 C CA . ALA A 1 105 ? 1.203 -5.863 23.878 1.00 83.06 105 ALA A CA 1
ATOM 886 C C . ALA A 1 105 ? 2.071 -7.081 23.521 1.00 83.06 105 ALA A C 1
ATOM 888 O O . ALA A 1 105 ? 2.452 -7.833 24.413 1.00 83.06 105 ALA A O 1
ATOM 889 N N . VAL A 1 106 ? 2.458 -7.233 22.248 1.00 84.94 106 VAL A N 1
ATOM 890 C CA . VAL A 1 106 ? 3.363 -8.310 21.808 1.00 84.94 106 VAL A CA 1
ATOM 891 C C . VAL A 1 106 ? 4.747 -8.165 22.442 1.00 84.94 106 VAL A C 1
ATOM 893 O O . VAL A 1 106 ? 5.263 -9.135 22.985 1.00 84.94 106 VAL A O 1
ATOM 896 N N . ARG A 1 107 ? 5.344 -6.962 22.450 1.00 86.25 107 ARG A N 1
ATOM 897 C CA . ARG A 1 107 ? 6.638 -6.740 23.126 1.00 86.25 107 ARG A CA 1
ATOM 898 C C . ARG A 1 107 ? 6.577 -7.075 24.611 1.00 86.25 107 ARG A C 1
ATOM 900 O O . ARG A 1 107 ? 7.513 -7.672 25.128 1.00 86.25 107 ARG A O 1
ATOM 907 N N . LYS A 1 108 ? 5.490 -6.693 25.288 1.00 89.81 108 LYS A N 1
ATOM 908 C CA . LYS A 1 108 ? 5.272 -7.030 26.695 1.00 89.81 108 LYS A CA 1
ATOM 909 C C . LYS A 1 108 ? 5.185 -8.546 26.879 1.00 89.81 108 LYS A C 1
ATOM 911 O O . LYS A 1 108 ? 5.886 -9.073 27.726 1.00 89.81 108 LYS A O 1
ATOM 916 N N . ALA A 1 109 ? 4.405 -9.238 26.051 1.00 88.44 109 ALA A N 1
ATOM 917 C CA . ALA A 1 109 ? 4.282 -10.692 26.105 1.00 88.44 109 ALA A CA 1
ATOM 918 C C . ALA A 1 109 ? 5.621 -11.411 25.872 1.00 88.44 109 ALA A C 1
ATOM 920 O O . ALA A 1 109 ? 5.900 -12.379 26.561 1.00 88.44 109 ALA A O 1
ATOM 921 N N . ILE A 1 110 ? 6.465 -10.918 24.956 1.00 88.56 110 ILE A N 1
ATOM 922 C CA . ILE A 1 110 ? 7.817 -11.458 24.730 1.00 88.56 110 ILE A CA 1
ATOM 923 C C . ILE A 1 110 ? 8.721 -11.208 25.941 1.00 88.56 110 ILE A C 1
ATOM 925 O O . ILE A 1 110 ? 9.454 -12.098 26.348 1.00 88.56 110 ILE A O 1
ATOM 929 N N . ARG A 1 111 ? 8.692 -10.002 26.518 1.00 90.62 111 ARG A N 1
ATOM 930 C CA . ARG A 1 111 ? 9.527 -9.656 27.678 1.00 90.62 111 ARG A CA 1
ATOM 931 C C . ARG A 1 111 ? 9.133 -10.441 28.927 1.00 90.62 111 ARG A C 1
ATOM 933 O O . ARG A 1 111 ? 9.996 -10.838 29.696 1.00 90.62 111 ARG A O 1
ATOM 940 N N . ASP A 1 112 ? 7.835 -10.615 29.129 1.00 92.00 112 ASP A N 1
ATOM 941 C CA . ASP A 1 112 ? 7.278 -11.291 30.295 1.00 92.00 112 ASP A CA 1
ATOM 942 C C . ASP A 1 112 ? 7.232 -12.829 30.078 1.00 92.00 112 ASP A C 1
ATOM 944 O O . ASP A 1 112 ? 6.785 -13.568 30.954 1.00 92.00 112 ASP A O 1
ATOM 948 N N . PHE A 1 113 ? 7.692 -13.324 28.917 1.00 92.44 113 PHE A N 1
ATOM 949 C CA . PHE A 1 113 ? 7.794 -14.748 28.611 1.00 92.44 113 PHE A CA 1
ATOM 950 C C . PHE A 1 113 ? 8.950 -15.378 29.385 1.00 92.44 113 PHE A C 1
ATOM 952 O O . PHE A 1 113 ? 10.094 -14.940 29.281 1.00 92.44 113 PHE A O 1
ATOM 959 N N . ASN A 1 114 ? 8.652 -16.447 30.116 1.00 88.75 114 ASN A N 1
ATOM 960 C CA . ASN A 1 114 ? 9.652 -17.237 30.813 1.00 88.75 114 ASN A CA 1
ATOM 961 C C . ASN A 1 114 ? 9.621 -18.661 30.254 1.00 88.75 114 ASN A C 1
ATOM 963 O O . ASN A 1 114 ? 8.571 -19.309 30.274 1.00 88.75 114 ASN A O 1
ATOM 967 N N . GLN A 1 115 ? 10.750 -19.135 29.728 1.00 76.94 115 GLN A N 1
ATOM 968 C CA . GLN A 1 115 ? 10.897 -20.543 29.371 1.00 76.94 115 GLN A CA 1
ATOM 969 C C . GLN A 1 115 ? 11.057 -21.304 30.687 1.00 76.94 115 GLN A C 1
ATOM 971 O O . GLN A 1 115 ? 11.926 -20.968 31.488 1.00 76.94 115 GLN A O 1
ATOM 976 N N . GLY A 1 116 ? 10.146 -22.242 30.953 1.00 80.00 116 GLY A N 1
ATOM 977 C CA . GLY A 1 116 ? 10.225 -23.096 32.137 1.00 80.00 116 GLY A CA 1
ATOM 978 C C . GLY A 1 116 ? 11.557 -23.862 32.205 1.00 80.00 116 GLY A C 1
ATOM 979 O O . GLY A 1 116 ? 12.282 -23.890 31.208 1.00 80.00 116 GLY A O 1
ATOM 980 N N . PRO A 1 117 ? 11.885 -24.442 33.371 1.00 68.19 117 PRO A N 1
ATOM 981 C CA . PRO A 1 117 ? 13.126 -25.188 33.568 1.00 68.19 117 PRO A CA 1
ATOM 982 C C . PRO A 1 117 ? 13.259 -26.396 32.634 1.00 68.19 117 PRO A C 1
ATOM 984 O O . PRO A 1 117 ? 12.215 -26.982 32.259 1.00 68.19 117 PRO A O 1
#

Sequence (117 aa):
MRLKDHSVPLQYQSVMRVNAPIGEGVNFRVDHHIVQMLSNFHRMSHEEPYKHLVFQKVIKMRLFPFTLKDKAKEWFRAREQDLNSWGEMETTFLKKFYSVGRTNAVRKAIRDFNQGP

Radius of gyration: 23.82 Å; chains: 1; bounding box: 35×70×73 Å

Organism: Spirodela intermedia (NCBI:txid51605)

InterPro domains:
  IPR005162 Retrotransposon-derived protein PEG10, N-terminal capsid-like domain [PF03732] (62-116)

Secondary structure (DSSP, 8-state):
-------------------PPPSS-------HHHHHHSPP----TT--HHHHHHHHHHHHHHHHHHH--HHHHHHHHTTGGG--SHHHHHHHHHHHHS-HHHHHHHHHHHHT-----

pLDDT: mean 74.09, std 20.7, range [28.48, 93.94]